Protein AF-A0A536LS15-F1 (afdb_monomer_lite)

pLDDT: mean 86.14, std 8.42, range [62.75, 94.94]

Foldseek 3Di:
DDLVVLLVVLVVLLVLLLVLCCCLLCQAVNVPSVVVSVVSVVVSVVLSVCCSPVFQLSVQLSNQLSVLSNVLSVVLVVVCVVCVVVVHDDDSNPSSVVSNVSSVVSNVVRNVVSNPGRDGDD

Sequence (122 aa):
MSGVLRVLLYLLLGWLGLLALDVPLFGFLNYGAVFVFPVFVLLEVVGVVRALTAGGPWAWGYILGNVGMVAATCVAAVAGLIELLAGWRLDTQTSRPLYLGLVQLALLAGVTIGARVRRAPP

Radius of gyration: 15.73 Å; chains: 1; bounding box: 36×22×41 Å

Structure (mmCIF, N/CA/C/O backbone):
data_AF-A0A536LS15-F1
#
_entry.id   AF-A0A536LS15-F1
#
loop_
_atom_site.group_PDB
_atom_site.id
_atom_site.type_symbol
_atom_site.label_atom_id
_atom_site.label_alt_id
_atom_site.label_comp_id
_atom_site.label_asym_id
_atom_site.label_entity_id
_atom_site.label_seq_id
_atom_site.pdbx_PDB_ins_code
_atom_site.Cartn_x
_atom_site.Cartn_y
_atom_site.Cartn_z
_atom_site.occupancy
_atom_site.B_iso_or_equiv
_atom_site.auth_seq_id
_atom_site.auth_comp_id
_atom_site.auth_asym_id
_atom_site.auth_atom_id
_atom_site.pdbx_PDB_model_num
ATOM 1 N N . MET A 1 1 ? -6.272 11.379 20.030 1.00 63.78 1 MET A N 1
ATOM 2 C CA . MET A 1 1 ? -6.599 11.671 18.615 1.00 63.78 1 MET A CA 1
ATOM 3 C C . MET A 1 1 ? -8.104 11.512 18.424 1.00 63.78 1 MET A C 1
ATOM 5 O O . MET A 1 1 ? -8.640 10.548 18.958 1.00 63.78 1 MET A O 1
ATOM 9 N N . SER A 1 2 ? -8.808 12.439 17.762 1.00 80.56 2 SER A N 1
ATOM 10 C CA . SER A 1 2 ? -10.250 12.256 17.511 1.00 80.56 2 SER A CA 1
ATOM 11 C C . SER A 1 2 ? -10.477 11.065 16.567 1.00 80.56 2 SER A C 1
ATOM 13 O O . SER A 1 2 ? -9.630 10.777 15.718 1.00 80.56 2 SER A O 1
ATOM 15 N N . GLY A 1 3 ? -11.605 10.358 16.705 1.00 83.75 3 GLY A N 1
ATOM 16 C CA . GLY A 1 3 ? -11.909 9.188 15.866 1.00 83.75 3 GLY A CA 1
ATOM 17 C C . GLY A 1 3 ? -11.908 9.512 14.367 1.00 83.75 3 GLY A C 1
ATOM 18 O O . GLY A 1 3 ? -11.390 8.739 13.568 1.00 83.75 3 GLY A O 1
ATOM 19 N N . VAL A 1 4 ? -12.384 10.706 14.003 1.00 88.94 4 VAL A N 1
ATOM 20 C CA . VAL A 1 4 ? -12.400 11.210 12.620 1.00 88.94 4 VAL A CA 1
ATOM 21 C C . VAL A 1 4 ? -10.988 11.425 12.076 1.00 88.94 4 VAL A C 1
ATOM 23 O O . VAL A 1 4 ? -10.685 10.969 10.977 1.00 88.94 4 VAL A O 1
ATOM 26 N N . LEU A 1 5 ? -10.101 12.062 12.849 1.00 89.31 5 LEU A N 1
ATOM 27 C CA . LEU A 1 5 ? -8.717 12.290 12.425 1.00 89.31 5 LEU A CA 1
ATOM 28 C C . LEU A 1 5 ? -7.992 10.964 12.171 1.00 89.31 5 LEU A C 1
ATOM 30 O O . LEU A 1 5 ? -7.255 10.839 11.198 1.00 89.31 5 LEU A O 1
ATOM 34 N N . ARG A 1 6 ? -8.254 9.946 12.998 1.00 88.12 6 ARG A N 1
ATOM 35 C CA . ARG A 1 6 ? -7.710 8.605 12.778 1.00 88.12 6 ARG A CA 1
ATOM 36 C C . ARG A 1 6 ? -8.192 8.029 11.450 1.00 88.12 6 ARG A C 1
ATOM 38 O O . ARG A 1 6 ? -7.361 7.625 10.654 1.00 88.12 6 ARG A O 1
ATOM 45 N N . VAL A 1 7 ? -9.491 8.048 11.165 1.00 90.69 7 VAL A N 1
ATOM 46 C CA . VAL A 1 7 ? -10.011 7.545 9.880 1.00 90.69 7 VAL A CA 1
ATOM 47 C C . VAL A 1 7 ? -9.348 8.249 8.692 1.00 90.69 7 VAL A C 1
ATOM 49 O O . VAL A 1 7 ? -8.867 7.576 7.782 1.00 90.69 7 VAL A O 1
ATOM 52 N N . LEU A 1 8 ? -9.246 9.580 8.732 1.00 92.12 8 LEU A N 1
ATOM 53 C CA . LEU A 1 8 ? -8.626 10.361 7.658 1.00 92.12 8 LEU A CA 1
ATOM 54 C C . LEU A 1 8 ? -7.157 9.988 7.426 1.00 92.12 8 LEU A C 1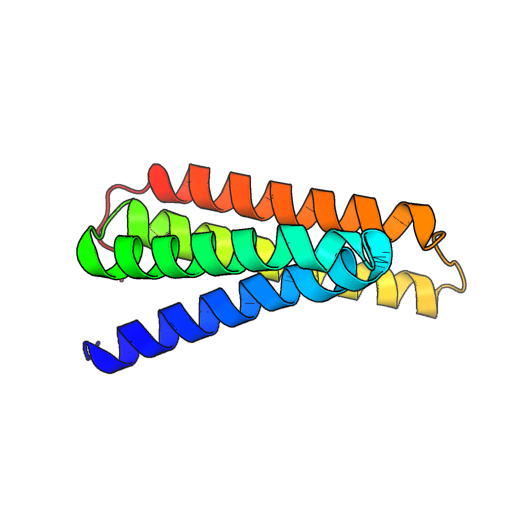
ATOM 56 O O . LEU A 1 8 ? -6.739 9.860 6.280 1.00 92.12 8 LEU A O 1
ATOM 60 N N . LEU A 1 9 ? -6.383 9.766 8.491 1.00 92.12 9 LEU A N 1
ATOM 61 C CA . LEU A 1 9 ? -4.975 9.375 8.375 1.00 92.12 9 LEU A CA 1
ATOM 62 C C . LEU A 1 9 ? -4.803 7.982 7.760 1.00 92.12 9 LEU A C 1
ATOM 64 O O . LEU A 1 9 ? -3.916 7.792 6.932 1.00 92.12 9 LEU A O 1
ATOM 68 N N . TYR A 1 10 ? -5.654 7.019 8.125 1.00 92.69 10 TYR A N 1
ATOM 69 C CA . TYR A 1 10 ? -5.598 5.679 7.532 1.00 92.69 10 TYR A CA 1
ATOM 70 C C . TYR A 1 10 ? -5.987 5.715 6.052 1.00 92.69 10 TYR A C 1
ATOM 72 O O . TYR A 1 10 ? -5.308 5.088 5.242 1.00 92.69 10 TYR A O 1
ATOM 80 N N . LEU A 1 11 ? -7.018 6.487 5.690 1.00 92.62 11 LEU A N 1
ATOM 81 C CA . LEU A 1 11 ? -7.418 6.674 4.293 1.00 92.62 11 LEU A CA 1
ATOM 82 C C . LEU A 1 11 ? -6.324 7.358 3.468 1.00 92.62 11 LEU A C 1
ATOM 84 O O . LEU A 1 11 ? -6.026 6.903 2.369 1.00 92.62 11 LEU A O 1
ATOM 88 N N . LEU A 1 12 ? -5.698 8.411 4.002 1.00 94.38 12 LEU A N 1
ATOM 89 C CA . LEU A 1 12 ? -4.587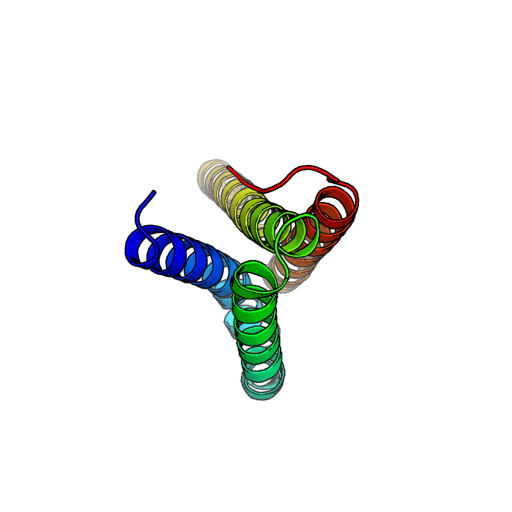 9.091 3.336 1.00 94.38 12 LEU A CA 1
ATOM 90 C C . LEU A 1 12 ? -3.410 8.139 3.112 1.00 94.38 12 LEU A C 1
ATOM 92 O O . LEU A 1 12 ? -2.843 8.104 2.025 1.00 94.38 12 LEU A O 1
ATOM 96 N N . LEU A 1 13 ? -3.057 7.355 4.131 1.00 93.56 13 LEU A N 1
ATOM 97 C CA . LEU A 1 13 ? -1.958 6.404 4.041 1.00 93.56 13 LEU A CA 1
ATOM 98 C C . LEU A 1 13 ? -2.238 5.301 3.011 1.00 93.56 13 LEU A C 1
ATOM 100 O O . LEU A 1 13 ? -1.348 4.966 2.236 1.00 93.56 13 LEU A O 1
ATOM 104 N N . GLY A 1 14 ? -3.468 4.786 2.969 1.00 91.50 14 GLY A N 1
ATOM 105 C CA . GLY A 1 14 ? -3.853 3.776 1.984 1.00 91.50 14 GLY A CA 1
ATOM 106 C C . GLY A 1 14 ? -3.938 4.319 0.568 1.00 91.50 14 GLY A C 1
ATOM 107 O O . GLY A 1 14 ? -3.517 3.667 -0.380 1.00 91.50 14 GLY A O 1
ATOM 108 N N . TRP A 1 15 ? -4.391 5.563 0.409 1.00 91.94 15 TRP A N 1
ATOM 109 C CA . TRP A 1 15 ? -4.332 6.254 -0.875 1.00 91.94 15 TRP A CA 1
ATOM 110 C C . TRP A 1 15 ? -2.886 6.408 -1.368 1.00 91.94 15 TRP A C 1
ATOM 112 O O . TRP A 1 15 ? -2.604 6.108 -2.525 1.00 91.94 15 TRP A O 1
ATOM 122 N N . LEU A 1 16 ? -1.951 6.794 -0.489 1.00 90.94 16 LEU A N 1
ATOM 123 C CA . LEU A 1 16 ? -0.524 6.865 -0.826 1.00 90.94 16 LEU A CA 1
ATOM 124 C C . LEU A 1 16 ? 0.062 5.491 -1.191 1.00 90.94 16 LEU A C 1
ATOM 126 O O . LEU A 1 16 ? 0.873 5.401 -2.112 1.00 90.94 16 LEU A O 1
ATOM 130 N N . GLY A 1 17 ? -0.353 4.425 -0.503 1.00 87.81 17 GLY A N 1
ATOM 131 C CA . GLY A 1 17 ? 0.016 3.055 -0.860 1.00 87.81 17 GLY A CA 1
ATOM 132 C C . GLY A 1 17 ? -0.536 2.633 -2.221 1.00 87.81 17 GLY A C 1
ATOM 133 O O . GLY A 1 17 ? 0.203 2.108 -3.047 1.00 87.81 17 GLY A O 1
ATOM 134 N N . LEU A 1 18 ? -1.801 2.925 -2.523 1.00 88.25 18 LEU A N 1
ATOM 135 C CA . LEU A 1 18 ? -2.384 2.633 -3.837 1.00 88.25 18 LEU A CA 1
ATOM 136 C C . LEU A 1 18 ? -1.672 3.393 -4.965 1.00 88.25 18 LEU A C 1
ATOM 138 O O . LEU A 1 18 ? -1.366 2.794 -5.994 1.00 88.25 18 LEU A O 1
ATOM 142 N N . LEU A 1 19 ? -1.304 4.660 -4.748 1.00 86.12 19 LEU A N 1
ATOM 143 C CA . LEU A 1 19 ? -0.503 5.424 -5.711 1.00 86.12 19 LEU A CA 1
ATOM 144 C C . LEU A 1 19 ? 0.858 4.776 -6.005 1.00 86.12 19 LEU A C 1
ATOM 146 O O . LEU A 1 19 ? 1.344 4.851 -7.135 1.00 86.12 19 LEU A O 1
ATOM 150 N N . ALA A 1 20 ? 1.473 4.107 -5.022 1.00 84.00 20 ALA A N 1
ATOM 151 C CA . ALA A 1 20 ? 2.715 3.364 -5.238 1.00 84.00 20 ALA A CA 1
ATOM 152 C C . ALA A 1 20 ? 2.555 2.247 -6.284 1.00 84.00 20 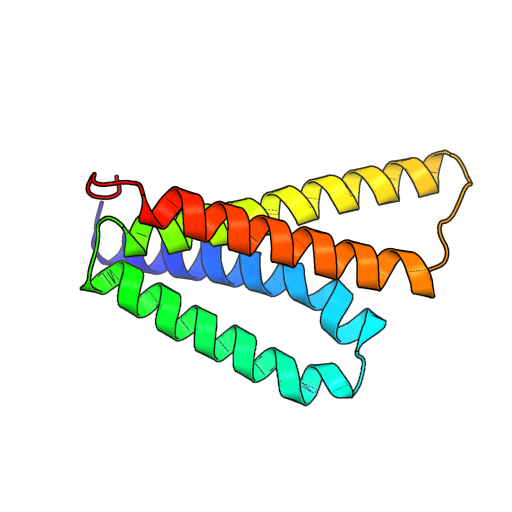ALA A C 1
ATOM 154 O O . ALA A 1 20 ? 3.531 1.879 -6.943 1.00 84.00 20 ALA A O 1
ATOM 155 N N . LEU A 1 21 ? 1.338 1.720 -6.450 1.00 80.88 21 LEU A N 1
ATOM 156 C CA . LEU A 1 21 ? 1.009 0.649 -7.387 1.00 80.88 21 LEU A CA 1
ATOM 157 C C . LEU A 1 21 ? 0.561 1.157 -8.764 1.00 80.88 21 LEU A C 1
ATOM 159 O O . LEU A 1 21 ? 0.617 0.384 -9.721 1.00 80.88 21 LEU A O 1
ATOM 163 N N . ASP A 1 22 ? 0.168 2.425 -8.903 1.00 77.62 22 ASP A N 1
ATOM 164 C CA . ASP A 1 22 ? -0.379 2.957 -10.160 1.00 77.62 22 ASP A CA 1
ATOM 165 C C . ASP A 1 22 ? 0.632 2.907 -11.313 1.00 77.62 22 ASP A C 1
ATOM 167 O O . ASP A 1 22 ? 0.340 2.383 -12.391 1.00 77.62 22 ASP A O 1
ATOM 171 N N . VAL A 1 23 ? 1.851 3.404 -11.081 1.00 69.25 23 VAL A N 1
ATOM 172 C CA . VAL A 1 23 ? 2.927 3.424 -12.087 1.00 69.25 23 VAL A CA 1
ATOM 173 C C . VAL A 1 23 ? 3.229 2.019 -12.653 1.00 69.25 23 VAL A C 1
ATOM 175 O O . VAL A 1 23 ? 3.310 1.879 -13.877 1.00 69.25 23 VAL A O 1
ATOM 178 N N . PRO A 1 24 ? 3.381 0.957 -11.837 1.00 67.62 24 PRO A N 1
ATOM 179 C CA . PRO A 1 24 ? 3.664 -0.381 -12.338 1.00 67.62 24 PRO A CA 1
ATOM 180 C C . PRO A 1 24 ? 2.422 -1.078 -12.883 1.00 67.62 24 PRO A C 1
ATOM 182 O O . PRO A 1 24 ? 2.533 -1.759 -13.901 1.00 67.62 24 PRO A O 1
ATOM 185 N N . LEU A 1 25 ? 1.248 -0.920 -12.261 1.00 70.56 25 LEU A N 1
ATOM 186 C CA . LEU A 1 25 ? 0.026 -1.564 -12.744 1.00 70.56 25 LEU A CA 1
ATOM 187 C C . LEU A 1 25 ? -0.339 -1.025 -14.128 1.00 70.56 25 LEU A C 1
ATOM 189 O O . LEU A 1 25 ? -0.352 -1.782 -15.098 1.00 70.56 25 LEU A O 1
ATOM 193 N N . PHE A 1 26 ? -0.538 0.283 -14.267 1.00 66.88 26 PHE A N 1
ATOM 194 C CA . PHE A 1 26 ? -0.955 0.866 -15.544 1.00 66.88 26 PHE A CA 1
ATOM 195 C C . PHE A 1 26 ? 0.195 0.991 -16.554 1.00 66.88 26 PHE A C 1
ATOM 197 O O . PHE A 1 26 ? -0.050 1.039 -17.758 1.00 66.88 26 PHE A O 1
ATOM 204 N N . GLY A 1 27 ? 1.452 0.976 -16.097 1.00 65.94 27 GLY A N 1
ATOM 205 C CA . GLY A 1 27 ? 2.626 0.998 -16.970 1.00 65.94 27 GLY A CA 1
ATOM 206 C C . GLY A 1 27 ? 3.032 -0.368 -17.536 1.00 65.94 27 GLY A C 1
ATOM 207 O O . GLY A 1 27 ? 3.378 -0.451 -18.714 1.00 65.94 27 GLY A O 1
ATOM 208 N N . PHE A 1 28 ? 3.057 -1.432 -16.726 1.00 66.06 28 PHE A N 1
ATOM 209 C CA . PHE A 1 28 ? 3.524 -2.764 -17.150 1.00 66.06 28 PHE A CA 1
ATOM 210 C C . PHE A 1 28 ? 2.375 -3.715 -17.477 1.00 66.06 28 PHE A C 1
ATOM 212 O O . PHE A 1 28 ? 2.372 -4.318 -18.547 1.00 66.06 28 PHE A O 1
ATOM 219 N N . LEU A 1 29 ? 1.383 -3.827 -16.588 1.00 66.12 29 LEU A N 1
ATOM 220 C CA . LEU A 1 29 ? 0.246 -4.730 -16.799 1.00 66.12 29 LEU A CA 1
ATOM 221 C C . LEU A 1 29 ? -0.767 -4.163 -17.799 1.00 66.12 29 LEU A C 1
ATOM 223 O O . LEU A 1 29 ? -1.518 -4.937 -18.391 1.00 66.12 29 LEU A O 1
ATOM 227 N N . ASN A 1 30 ? -0.763 -2.844 -18.021 1.00 74.50 30 ASN A N 1
ATOM 228 C CA . ASN A 1 30 ? -1.608 -2.148 -18.992 1.00 74.50 30 ASN A CA 1
ATOM 229 C C . ASN A 1 30 ? -3.080 -2.604 -18.864 1.00 74.50 30 ASN A C 1
ATOM 231 O O . ASN A 1 30 ? -3.672 -2.428 -17.803 1.00 74.50 30 ASN A O 1
ATOM 235 N N . TYR A 1 31 ? -3.661 -3.280 -19.864 1.00 68.12 31 TYR A N 1
ATOM 236 C CA . TYR A 1 31 ? -5.028 -3.823 -19.791 1.00 68.12 31 TYR A CA 1
ATOM 237 C C . TYR A 1 31 ? -5.254 -4.826 -18.646 1.00 68.12 31 TYR A C 1
ATOM 239 O O . TYR A 1 31 ? -6.346 -4.883 -18.083 1.00 68.12 31 TYR A O 1
ATOM 247 N N . GLY A 1 32 ? -4.228 -5.588 -18.254 1.00 73.25 32 GLY A N 1
ATOM 248 C CA . GLY A 1 32 ? -4.286 -6.503 -17.112 1.00 73.25 32 GLY A CA 1
ATOM 249 C C . GLY A 1 32 ? -4.485 -5.783 -15.776 1.00 73.25 32 GLY A C 1
ATOM 250 O O . GLY A 1 32 ? -5.091 -6.342 -14.861 1.00 73.25 32 GLY A O 1
ATOM 251 N N . ALA A 1 33 ? -4.059 -4.518 -15.673 1.00 79.00 33 ALA A N 1
ATOM 252 C CA . ALA A 1 33 ? -4.256 -3.698 -14.481 1.00 79.00 33 ALA A CA 1
ATOM 253 C C . ALA A 1 33 ? -5.736 -3.541 -14.129 1.00 79.00 33 ALA A C 1
ATOM 255 O O . ALA A 1 33 ? -6.072 -3.496 -12.951 1.00 79.00 33 ALA A O 1
ATOM 256 N N . VAL A 1 34 ? -6.625 -3.533 -15.129 1.00 79.31 34 VAL A N 1
ATOM 257 C CA . VAL A 1 34 ? -8.069 -3.370 -14.915 1.00 79.31 34 VAL A CA 1
ATOM 258 C C . VAL A 1 34 ? -8.667 -4.502 -14.072 1.00 79.31 34 VAL A C 1
ATOM 260 O O . VAL A 1 34 ? -9.664 -4.291 -13.390 1.00 79.31 34 VAL A O 1
ATOM 263 N N . PHE A 1 35 ? -8.046 -5.686 -14.080 1.00 83.06 35 PHE A N 1
ATOM 264 C CA . PHE A 1 35 ? -8.484 -6.835 -13.285 1.00 83.06 35 PHE A CA 1
ATOM 265 C C . PHE A 1 35 ? -7.815 -6.886 -11.912 1.00 83.06 35 PHE A C 1
ATOM 267 O O . PHE A 1 35 ? -8.422 -7.335 -10.943 1.00 83.06 35 PHE A O 1
ATOM 274 N N . VAL A 1 36 ? -6.568 -6.420 -11.815 1.00 81.94 36 VAL A N 1
ATOM 275 C CA . VAL A 1 36 ? -5.763 -6.527 -10.591 1.00 81.94 36 VAL A CA 1
ATOM 276 C C . VAL A 1 36 ? -5.967 -5.319 -9.669 1.00 81.94 36 VAL A C 1
ATOM 278 O O . VAL A 1 36 ? -6.033 -5.473 -8.452 1.00 81.94 36 VAL A O 1
ATOM 281 N N . PHE A 1 37 ? -6.126 -4.116 -10.224 1.00 84.44 37 PHE A N 1
ATOM 282 C CA . PHE A 1 37 ? -6.325 -2.889 -9.453 1.00 84.44 37 PHE A CA 1
ATOM 283 C C . PHE A 1 37 ? -7.569 -2.941 -8.546 1.00 84.44 37 PHE A C 1
ATOM 285 O O . PHE A 1 37 ? -7.431 -2.626 -7.364 1.00 84.44 37 PHE A O 1
ATOM 292 N N . PRO A 1 38 ? -8.747 -3.434 -8.993 1.00 88.25 38 PRO A N 1
ATOM 293 C CA . PRO A 1 38 ? -9.898 -3.605 -8.103 1.00 88.25 38 PRO A CA 1
ATOM 294 C C . PRO A 1 38 ? -9.617 -4.529 -6.914 1.00 88.25 38 PRO A C 1
ATOM 296 O O . PRO A 1 38 ? -10.150 -4.307 -5.829 1.00 88.25 38 PRO A O 1
ATOM 299 N N . VAL A 1 39 ? -8.761 -5.543 -7.090 1.00 89.38 39 VAL A N 1
ATOM 300 C CA . VAL A 1 39 ? -8.359 -6.447 -6.004 1.00 89.38 39 VAL A CA 1
ATOM 301 C C . VAL A 1 39 ? -7.515 -5.701 -4.974 1.00 89.38 39 VAL A C 1
ATOM 303 O O . VAL A 1 39 ? -7.783 -5.825 -3.783 1.00 89.38 39 VAL A O 1
ATOM 306 N N . PHE A 1 40 ? -6.548 -4.885 -5.404 1.00 87.94 40 PHE A N 1
ATOM 307 C CA . PHE A 1 40 ? -5.766 -4.050 -4.484 1.00 87.94 40 PHE A CA 1
ATOM 308 C C . PHE A 1 40 ? -6.633 -3.032 -3.747 1.00 87.94 40 PHE A C 1
ATOM 310 O O . PHE A 1 40 ? -6.513 -2.912 -2.533 1.00 87.94 40 PHE A O 1
ATOM 317 N N . VAL A 1 41 ? -7.559 -2.367 -4.444 1.00 90.12 41 VAL A N 1
ATOM 318 C CA . VAL A 1 41 ? -8.516 -1.449 -3.809 1.00 90.12 41 VAL A CA 1
ATOM 319 C C . VAL A 1 41 ? -9.353 -2.182 -2.758 1.00 90.12 41 VAL A C 1
ATOM 321 O O . VAL A 1 41 ? -9.512 -1.688 -1.644 1.00 90.12 41 VAL A O 1
ATOM 324 N N . LEU A 1 42 ? -9.857 -3.380 -3.071 1.00 92.44 42 LEU A N 1
ATOM 325 C CA . LEU A 1 42 ? -10.623 -4.179 -2.117 1.00 92.44 42 LEU A CA 1
ATOM 326 C C . LEU A 1 42 ? -9.781 -4.580 -0.898 1.00 92.44 42 LEU A C 1
ATOM 328 O O . LEU A 1 42 ? -10.255 -4.460 0.233 1.00 92.44 42 LEU A O 1
ATOM 332 N N . LEU A 1 43 ? -8.543 -5.037 -1.112 1.00 90.19 43 LEU A N 1
ATOM 333 C CA . LEU A 1 43 ? -7.611 -5.369 -0.032 1.00 90.19 43 LEU A CA 1
ATOM 334 C C . LEU A 1 43 ? -7.324 -4.153 0.849 1.00 90.19 43 LEU A C 1
ATOM 336 O O . LEU A 1 43 ? -7.276 -4.300 2.069 1.00 90.19 43 LEU A O 1
ATOM 340 N N . GLU A 1 44 ? -7.219 -2.966 0.256 1.00 92.00 44 GLU A N 1
ATOM 341 C CA . GLU A 1 44 ? -6.997 -1.725 0.989 1.00 92.00 44 GLU A CA 1
ATOM 342 C C . GLU A 1 44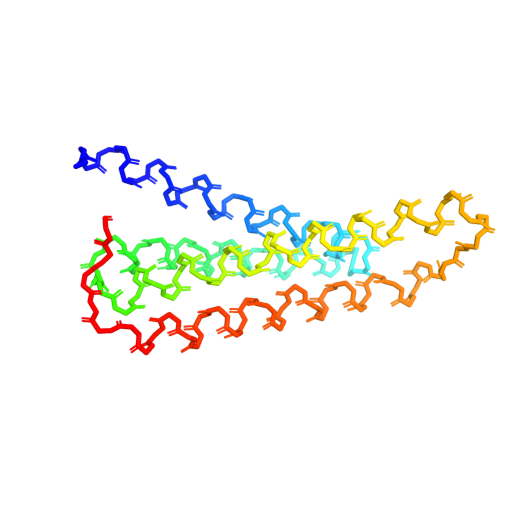 ? -8.203 -1.352 1.852 1.00 92.00 44 GLU A C 1
ATOM 344 O O . GLU A 1 44 ? -8.052 -1.078 3.043 1.00 92.00 44 GLU A O 1
ATOM 349 N N . VAL A 1 45 ? -9.422 -1.443 1.307 1.00 92.88 45 VAL A N 1
ATOM 350 C CA . VAL A 1 45 ? -10.654 -1.225 2.086 1.00 92.88 45 VAL A CA 1
ATOM 351 C C . VAL A 1 45 ? -10.745 -2.218 3.246 1.00 92.88 45 VAL A C 1
ATOM 353 O O . VAL A 1 45 ? -11.013 -1.821 4.384 1.00 92.88 45 VAL A O 1
ATOM 356 N N . VAL A 1 46 ? -10.485 -3.504 2.994 1.00 92.38 46 VAL A N 1
ATOM 357 C CA . VAL A 1 46 ? -10.469 -4.534 4.045 1.00 92.38 46 VAL A CA 1
ATOM 358 C C . VAL A 1 46 ? -9.394 -4.221 5.089 1.00 92.38 46 VAL A C 1
ATOM 360 O O . VAL A 1 46 ? -9.665 -4.314 6.289 1.00 92.38 46 VAL A O 1
ATOM 363 N N . GLY A 1 47 ? -8.204 -3.810 4.653 1.00 91.00 47 GLY A N 1
ATOM 364 C CA . GLY A 1 47 ? -7.088 -3.409 5.502 1.00 91.00 47 GLY A CA 1
ATOM 365 C C . GLY A 1 47 ? -7.449 -2.249 6.427 1.00 91.00 47 GLY A C 1
ATOM 366 O O . GLY A 1 47 ? -7.300 -2.381 7.645 1.00 91.00 47 GLY A O 1
ATOM 367 N N . VAL A 1 48 ? -8.011 -1.163 5.883 1.00 92.12 48 VAL A N 1
ATOM 368 C CA . VAL A 1 48 ? -8.501 -0.001 6.648 1.00 92.12 48 VAL A CA 1
ATOM 369 C C . VAL A 1 48 ? -9.524 -0.437 7.690 1.00 92.12 48 VAL A C 1
ATOM 371 O O . VAL A 1 48 ? -9.391 -0.111 8.873 1.00 92.12 48 VAL A O 1
ATOM 374 N N . VAL A 1 49 ? -10.544 -1.195 7.278 1.00 92.56 49 VAL A N 1
ATOM 375 C CA . VAL A 1 49 ? -11.621 -1.628 8.179 1.00 92.56 49 VAL A CA 1
ATOM 376 C C . VAL A 1 49 ? -11.057 -2.478 9.316 1.00 92.56 49 VAL A C 1
ATOM 378 O O . VAL A 1 49 ? -11.382 -2.246 10.484 1.00 92.56 49 VAL A O 1
ATOM 381 N N . ARG A 1 50 ? -10.174 -3.434 9.012 1.00 91.44 50 ARG A N 1
ATOM 382 C CA . ARG A 1 50 ? -9.515 -4.273 10.025 1.00 91.44 50 ARG A CA 1
ATOM 383 C C . ARG A 1 50 ? -8.643 -3.446 10.964 1.00 91.44 50 ARG A C 1
ATOM 385 O O . ARG A 1 50 ? -8.699 -3.650 12.175 1.00 91.44 50 ARG A O 1
ATOM 392 N N . ALA A 1 51 ? -7.887 -2.492 10.437 1.00 90.62 51 ALA A N 1
ATOM 393 C CA . ALA A 1 51 ? -7.033 -1.618 11.228 1.00 90.62 51 ALA A CA 1
ATOM 394 C C . ALA A 1 51 ? -7.828 -0.720 12.193 1.00 90.62 51 ALA A C 1
ATOM 396 O O . ALA A 1 51 ? -7.405 -0.481 13.331 1.00 90.62 51 ALA A O 1
ATOM 397 N N . LEU A 1 52 ? -9.000 -0.245 11.766 1.00 89.94 52 LEU A N 1
ATOM 398 C CA . LEU A 1 52 ? -9.890 0.571 12.590 1.00 89.94 52 LEU A CA 1
ATOM 399 C C . LEU A 1 52 ? -10.647 -0.255 13.642 1.00 89.94 52 LEU A C 1
ATOM 401 O O . LEU A 1 52 ? -10.796 0.216 14.769 1.00 89.94 52 LEU A O 1
ATOM 405 N N . THR A 1 53 ? -11.090 -1.470 13.302 1.00 89.38 53 THR A N 1
ATOM 406 C CA . THR A 1 53 ? -11.991 -2.279 14.153 1.00 89.38 53 THR A CA 1
ATOM 407 C C . THR A 1 53 ? -11.275 -3.272 15.067 1.00 89.38 53 THR A C 1
ATOM 409 O O . THR A 1 53 ? -11.670 -3.428 16.218 1.00 89.38 53 THR A O 1
ATOM 412 N N . ALA A 1 54 ? -10.223 -3.941 14.588 1.00 84.19 54 ALA A N 1
ATOM 413 C CA . ALA A 1 54 ? -9.531 -4.997 15.333 1.00 84.19 54 ALA A CA 1
ATOM 414 C C . ALA A 1 54 ? -8.317 -4.481 16.125 1.00 84.19 54 ALA A C 1
ATOM 416 O O . ALA A 1 54 ? -7.886 -5.124 17.081 1.00 84.19 54 ALA A O 1
ATOM 417 N N . GLY A 1 55 ? -7.778 -3.314 15.752 1.00 79.38 55 GLY A N 1
ATOM 418 C CA . GLY A 1 55 ? -6.667 -2.661 16.445 1.00 79.38 55 GLY A CA 1
ATOM 419 C C . GLY A 1 55 ? -5.368 -3.479 16.475 1.00 79.38 55 GLY A C 1
ATOM 420 O O . GLY A 1 55 ? -5.186 -4.437 15.722 1.00 79.38 55 GLY A O 1
ATOM 421 N N . GLY A 1 56 ? -4.436 -3.051 17.336 1.00 86.31 56 GLY A N 1
ATOM 422 C CA . GLY A 1 56 ? -3.181 -3.751 17.634 1.00 86.31 56 GLY A CA 1
ATOM 423 C C . GLY A 1 56 ? -2.422 -4.232 16.381 1.00 86.31 56 GLY A C 1
ATOM 424 O O . GLY A 1 56 ? -2.043 -3.391 15.562 1.00 86.31 56 GLY A O 1
ATOM 425 N N . PRO A 1 57 ? -2.226 -5.555 16.197 1.00 89.31 57 PRO A N 1
ATOM 426 C CA . PRO A 1 57 ? -1.488 -6.120 15.061 1.00 89.31 57 PRO A CA 1
ATOM 427 C C . PRO A 1 57 ? -2.022 -5.725 13.679 1.00 89.31 57 PRO A C 1
ATOM 429 O O . PRO A 1 57 ? -1.239 -5.520 12.755 1.00 89.31 57 PRO A O 1
ATOM 432 N N . TRP A 1 58 ? -3.344 -5.592 13.522 1.00 90.50 58 TRP A N 1
ATOM 433 C CA . TRP A 1 58 ? -3.958 -5.241 12.235 1.00 90.50 58 TRP A CA 1
ATOM 434 C C . TRP A 1 58 ? -3.686 -3.791 11.854 1.00 90.50 58 TRP A C 1
ATOM 436 O O . TRP A 1 58 ? -3.403 -3.490 10.698 1.00 90.50 58 TRP A O 1
ATOM 446 N N . ALA A 1 59 ? -3.725 -2.900 12.844 1.00 92.19 59 ALA A N 1
ATOM 447 C CA . ALA A 1 59 ? -3.404 -1.497 12.645 1.00 92.19 59 ALA A CA 1
ATOM 448 C C . ALA A 1 59 ? -1.933 -1.302 12.269 1.00 92.19 59 ALA A C 1
ATOM 450 O O . ALA A 1 59 ? -1.630 -0.585 11.319 1.00 92.19 59 ALA A O 1
ATOM 451 N N . TRP A 1 60 ? -1.024 -1.987 12.963 1.00 93.81 60 TRP A N 1
ATOM 452 C CA . TRP A 1 60 ? 0.399 -1.935 12.638 1.00 93.81 60 TRP A CA 1
ATOM 453 C C . TRP A 1 60 ? 0.728 -2.583 11.300 1.00 93.81 60 TRP A C 1
ATOM 455 O O . TRP A 1 60 ? 1.544 -2.036 10.564 1.00 93.81 60 TRP A O 1
ATOM 465 N N . GLY A 1 61 ? 0.092 -3.709 10.967 1.00 93.69 61 GLY A N 1
ATOM 466 C CA . GLY A 1 61 ? 0.241 -4.346 9.659 1.00 93.69 61 GLY A CA 1
ATOM 467 C C . GLY A 1 61 ? -0.149 -3.399 8.527 1.00 93.69 61 GLY A C 1
ATOM 468 O O . GLY A 1 61 ? 0.610 -3.239 7.576 1.00 93.69 61 GLY A O 1
ATOM 469 N N . TYR A 1 62 ? -1.278 -2.706 8.679 1.00 94.38 62 TYR A N 1
ATOM 470 C CA . TYR A 1 62 ? -1.734 -1.706 7.718 1.00 94.38 62 TYR A CA 1
ATOM 471 C C . TYR A 1 62 ? -0.782 -0.507 7.610 1.00 94.38 62 TYR A C 1
ATOM 473 O O . TYR A 1 62 ? -0.407 -0.117 6.505 1.00 94.38 62 TYR A O 1
ATOM 481 N N . ILE A 1 63 ? -0.361 0.064 8.747 1.00 94.31 63 ILE A N 1
ATOM 482 C CA . ILE A 1 63 ? 0.538 1.226 8.760 1.00 94.31 63 ILE A CA 1
ATOM 483 C C . ILE A 1 63 ? 1.875 0.872 8.116 1.00 94.31 63 ILE A C 1
ATOM 485 O O . ILE A 1 63 ? 2.315 1.549 7.193 1.00 94.31 63 ILE A O 1
ATOM 489 N N . LEU A 1 64 ? 2.532 -0.183 8.599 1.00 94.81 64 LEU A N 1
ATOM 490 C CA . LEU A 1 64 ? 3.871 -0.537 8.139 1.00 94.81 64 LEU A CA 1
ATOM 491 C C . LEU A 1 64 ? 3.866 -1.089 6.716 1.00 94.81 64 LEU A C 1
ATOM 493 O O . LEU A 1 64 ? 4.822 -0.838 5.989 1.00 94.81 64 LEU A O 1
ATOM 497 N N . GLY A 1 65 ? 2.808 -1.793 6.305 1.00 94.44 65 GLY A N 1
ATOM 498 C CA . GLY A 1 65 ? 2.624 -2.220 4.920 1.00 94.44 65 GLY A CA 1
ATOM 499 C C . GLY A 1 65 ? 2.621 -1.031 3.962 1.00 94.44 65 GLY A C 1
ATOM 500 O O . GLY A 1 65 ? 3.476 -0.943 3.081 1.00 94.44 65 GLY A O 1
ATOM 501 N N . ASN A 1 66 ? 1.728 -0.069 4.199 1.00 94.94 66 ASN A N 1
ATOM 502 C CA . ASN A 1 66 ? 1.615 1.124 3.363 1.00 94.94 66 ASN A CA 1
ATOM 503 C C . ASN A 1 66 ? 2.853 2.033 3.444 1.00 94.94 66 ASN A C 1
ATOM 505 O O . ASN A 1 66 ? 3.334 2.516 2.422 1.00 94.94 66 ASN A O 1
ATOM 509 N N . VAL A 1 67 ? 3.435 2.227 4.634 1.00 94.94 67 VAL A N 1
ATOM 510 C CA . VAL A 1 67 ? 4.699 2.976 4.784 1.00 94.94 67 VAL A CA 1
ATOM 511 C C . VAL A 1 67 ? 5.831 2.301 4.010 1.00 94.94 67 VAL A C 1
ATOM 513 O O . VAL A 1 67 ? 6.620 2.989 3.366 1.00 94.94 67 VAL A O 1
ATOM 516 N N . GLY A 1 68 ? 5.900 0.968 4.028 1.00 94.00 68 GLY A N 1
ATOM 517 C CA . GLY A 1 68 ? 6.863 0.203 3.241 1.00 94.00 68 GLY A CA 1
ATOM 518 C C . GLY A 1 68 ? 6.715 0.470 1.743 1.00 94.00 68 GLY A C 1
ATOM 519 O O . GLY A 1 68 ? 7.704 0.781 1.078 1.00 94.00 68 GLY A O 1
ATOM 520 N N . MET A 1 69 ? 5.487 0.424 1.222 1.00 94.25 69 MET A N 1
ATOM 521 C CA . MET A 1 69 ? 5.203 0.732 -0.185 1.00 94.25 69 MET A CA 1
ATOM 522 C C . MET A 1 69 ? 5.630 2.152 -0.568 1.00 94.25 69 MET A C 1
ATOM 524 O O . MET A 1 69 ? 6.301 2.347 -1.585 1.00 94.25 69 MET A O 1
ATOM 528 N N . VAL A 1 70 ? 5.304 3.143 0.266 1.00 93.50 70 VAL A N 1
ATOM 529 C CA . VAL A 1 70 ? 5.697 4.543 0.044 1.00 93.50 70 VAL A CA 1
ATOM 530 C C . VAL A 1 70 ? 7.220 4.695 0.079 1.00 93.50 70 VAL A C 1
ATOM 532 O O . VAL A 1 70 ? 7.795 5.346 -0.790 1.00 93.50 70 VAL A O 1
ATOM 535 N N . ALA A 1 71 ? 7.903 4.054 1.029 1.00 93.44 71 ALA A N 1
ATOM 536 C CA . ALA A 1 71 ? 9.360 4.096 1.109 1.00 93.44 71 ALA A CA 1
ATOM 537 C C . ALA A 1 71 ? 10.021 3.484 -0.139 1.00 93.44 71 ALA A C 1
ATOM 539 O O . ALA A 1 71 ? 10.927 4.093 -0.710 1.00 93.44 71 ALA A O 1
ATOM 540 N N . ALA A 1 72 ? 9.537 2.329 -0.606 1.00 91.88 72 ALA A N 1
ATOM 541 C CA . ALA A 1 72 ? 10.012 1.705 -1.842 1.00 91.88 72 ALA A CA 1
ATOM 542 C C . ALA A 1 72 ? 9.783 2.609 -3.066 1.00 91.88 72 ALA A C 1
ATOM 544 O O . ALA A 1 72 ? 10.662 2.726 -3.921 1.00 91.88 72 ALA A O 1
ATOM 545 N N . THR A 1 73 ? 8.645 3.309 -3.103 1.00 90.88 73 THR A N 1
ATOM 546 C CA . THR A 1 73 ? 8.323 4.316 -4.128 1.00 90.88 73 THR A CA 1
ATOM 547 C C . THR A 1 73 ? 9.338 5.447 -4.146 1.00 90.88 73 THR A C 1
ATOM 549 O O . THR A 1 73 ? 9.890 5.768 -5.197 1.00 90.88 73 THR A O 1
ATOM 552 N N . CYS A 1 74 ? 9.641 6.022 -2.981 1.00 91.19 74 CYS A N 1
ATOM 553 C CA . CYS A 1 74 ? 10.630 7.090 -2.861 1.00 91.19 74 CYS A CA 1
ATOM 554 C C . CYS A 1 74 ? 12.024 6.631 -3.305 1.00 91.19 74 CYS A C 1
ATOM 556 O O . CYS A 1 74 ? 12.701 7.354 -4.033 1.00 91.19 74 CYS A O 1
ATOM 558 N N . VAL A 1 75 ? 12.445 5.423 -2.914 1.00 90.81 75 VAL A N 1
ATOM 559 C CA . VAL A 1 75 ? 13.738 4.855 -3.333 1.00 90.81 75 VAL A CA 1
ATOM 560 C C . VAL A 1 75 ? 13.798 4.693 -4.851 1.00 90.81 75 VAL A C 1
ATOM 562 O O . VAL A 1 75 ? 14.782 5.098 -5.468 1.00 90.81 75 VAL A O 1
ATOM 565 N N . ALA A 1 76 ? 12.743 4.162 -5.468 1.00 88.19 76 ALA A N 1
ATOM 566 C CA . ALA A 1 76 ? 12.680 4.012 -6.918 1.00 88.19 76 ALA A CA 1
ATOM 567 C C . ALA A 1 76 ? 12.658 5.362 -7.650 1.00 88.19 76 ALA A C 1
ATOM 569 O O . ALA A 1 76 ? 13.311 5.508 -8.682 1.00 88.19 76 ALA A O 1
ATOM 570 N N . ALA A 1 77 ? 11.964 6.366 -7.107 1.00 87.88 77 ALA A N 1
ATOM 571 C CA . ALA A 1 77 ? 11.951 7.717 -7.661 1.00 87.88 77 ALA A CA 1
ATOM 572 C C . ALA A 1 77 ? 13.347 8.359 -7.624 1.00 87.88 77 ALA A C 1
ATOM 574 O O . ALA A 1 77 ? 13.784 8.948 -8.614 1.00 87.88 77 ALA A O 1
ATOM 575 N N . VAL A 1 78 ? 14.075 8.200 -6.514 1.00 90.50 78 VAL A N 1
ATOM 576 C CA . VAL A 1 78 ? 15.464 8.667 -6.389 1.00 90.50 78 VAL A CA 1
ATOM 577 C C . VAL A 1 78 ? 16.379 7.925 -7.364 1.00 90.50 78 VAL A C 1
ATOM 579 O O . VAL A 1 78 ? 17.174 8.567 -8.046 1.00 90.50 78 VAL A O 1
ATOM 582 N N . ALA A 1 79 ? 16.245 6.601 -7.487 1.00 87.12 79 ALA A N 1
ATOM 583 C CA . ALA A 1 79 ? 17.018 5.815 -8.449 1.00 87.12 79 ALA A CA 1
ATOM 584 C C . ALA A 1 79 ? 16.768 6.278 -9.896 1.00 87.12 79 ALA A C 1
ATOM 586 O O . ALA A 1 79 ? 17.719 6.527 -10.633 1.00 87.12 79 ALA A O 1
ATOM 587 N N . GLY A 1 80 ? 15.504 6.499 -10.272 1.00 85.94 80 GLY A N 1
ATOM 588 C CA . GLY A 1 80 ? 15.141 7.020 -11.592 1.00 85.94 80 GLY A CA 1
ATOM 589 C C . GLY A 1 80 ? 15.670 8.434 -11.858 1.00 85.94 80 GLY A C 1
ATOM 590 O O . GL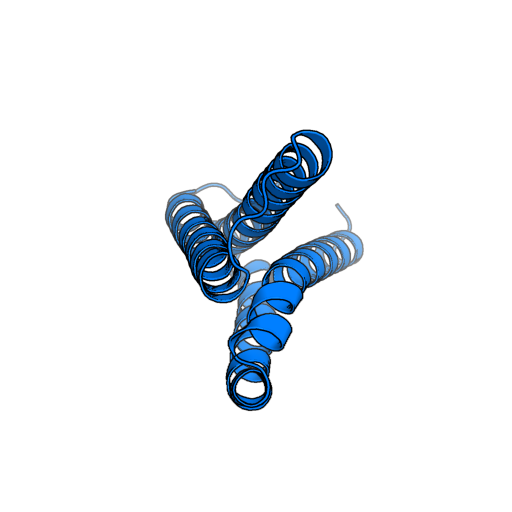Y A 1 80 ? 16.053 8.748 -12.985 1.00 85.94 80 GLY A O 1
ATOM 591 N N . LEU A 1 81 ? 15.744 9.287 -10.829 1.00 87.94 81 LEU A N 1
ATOM 592 C CA . LEU A 1 81 ? 16.361 10.610 -10.947 1.00 87.94 81 LEU A CA 1
ATOM 593 C C . LEU A 1 81 ? 17.875 10.506 -11.179 1.00 87.94 81 LEU A C 1
ATOM 595 O O . LEU A 1 81 ? 18.410 11.225 -12.021 1.00 87.94 81 LEU A O 1
ATOM 599 N N . ILE A 1 82 ? 18.559 9.604 -10.469 1.00 89.50 82 ILE A N 1
ATOM 600 C CA . ILE A 1 82 ? 19.996 9.354 -10.655 1.00 89.50 82 ILE A CA 1
ATOM 601 C C . ILE A 1 82 ? 20.270 8.846 -12.073 1.00 89.50 82 ILE A C 1
ATOM 603 O O . ILE A 1 82 ? 21.160 9.372 -12.734 1.00 89.50 82 ILE A O 1
ATOM 607 N N . GLU A 1 83 ? 19.487 7.880 -12.558 1.00 87.75 83 GLU A N 1
ATOM 608 C CA . GLU A 1 83 ? 19.560 7.377 -13.936 1.00 87.75 83 GLU A CA 1
ATOM 609 C C . GLU A 1 83 ? 19.432 8.514 -14.962 1.00 87.75 83 GLU A C 1
ATOM 611 O O . GLU A 1 83 ? 20.290 8.684 -15.834 1.00 87.75 83 GLU A O 1
ATOM 616 N N . LEU A 1 84 ? 18.406 9.358 -14.805 1.00 86.50 84 LEU A N 1
ATOM 617 C CA . LEU A 1 84 ? 18.169 10.499 -15.687 1.00 86.50 84 LEU A CA 1
ATOM 618 C C . LEU A 1 84 ? 19.358 11.471 -15.714 1.00 86.50 84 LEU A C 1
ATOM 620 O O . LEU A 1 84 ? 19.757 11.915 -16.790 1.00 86.50 84 LEU A O 1
ATOM 624 N N . LEU A 1 85 ? 19.923 11.795 -14.549 1.00 90.31 85 LEU A N 1
ATOM 625 C CA . LEU A 1 85 ? 21.054 12.720 -14.423 1.00 90.31 85 LEU A CA 1
ATOM 626 C C . LEU A 1 85 ? 22.376 12.116 -14.915 1.00 90.31 85 LEU A C 1
ATOM 628 O O . LEU A 1 85 ? 23.219 12.839 -15.440 1.00 90.31 85 LEU A O 1
ATOM 632 N N . ALA A 1 86 ? 22.556 10.803 -14.768 1.00 90.00 86 ALA A N 1
ATOM 633 C CA . ALA A 1 86 ? 23.740 10.079 -15.226 1.00 90.00 86 ALA A CA 1
ATOM 634 C C . ALA A 1 86 ? 23.712 9.767 -16.734 1.00 90.00 86 ALA A C 1
ATOM 636 O O . ALA A 1 86 ? 24.710 9.297 -17.280 1.00 90.00 86 ALA A O 1
ATOM 637 N N . GLY A 1 87 ? 22.583 9.997 -17.413 1.00 84.94 87 GLY A N 1
ATOM 638 C CA . GLY A 1 87 ? 22.416 9.698 -18.838 1.00 84.94 87 GLY A CA 1
ATOM 639 C C . GLY A 1 87 ? 22.314 8.202 -19.157 1.00 84.94 87 GLY A C 1
ATOM 640 O O . GLY A 1 87 ? 22.349 7.824 -20.328 1.00 84.94 87 GLY A O 1
ATOM 641 N N . TRP A 1 88 ? 22.164 7.346 -18.143 1.00 80.12 88 TRP A N 1
ATOM 642 C CA . TRP A 1 88 ? 21.916 5.916 -18.307 1.00 80.12 88 TRP A CA 1
ATOM 643 C C . TRP A 1 88 ? 20.449 5.629 -17.994 1.00 80.12 88 TRP A C 1
ATOM 645 O O . TRP A 1 88 ? 19.941 6.043 -16.963 1.00 80.12 88 TRP A O 1
ATOM 655 N N . ARG A 1 89 ? 19.750 4.927 -18.887 1.00 76.19 89 ARG A N 1
ATOM 656 C CA . ARG A 1 89 ? 18.350 4.537 -18.704 1.00 76.19 89 ARG A CA 1
ATOM 657 C C . ARG A 1 89 ? 18.245 3.024 -18.591 1.00 76.19 89 ARG A C 1
ATOM 659 O O . ARG A 1 89 ? 18.651 2.331 -19.529 1.00 76.19 89 ARG A O 1
ATOM 666 N N . LEU A 1 90 ? 17.668 2.514 -17.502 1.00 71.06 90 LEU A N 1
ATOM 667 C CA . LEU A 1 90 ? 17.205 1.129 -17.499 1.00 71.06 90 LEU A CA 1
ATOM 668 C C . LEU A 1 90 ? 16.035 0.970 -18.476 1.00 71.06 90 LEU A C 1
ATOM 670 O O . LEU A 1 90 ? 15.164 1.839 -18.588 1.00 71.06 90 LEU A O 1
ATOM 674 N N . ASP A 1 91 ? 15.989 -0.171 -19.162 1.00 79.62 91 ASP A N 1
ATOM 675 C CA . ASP A 1 91 ? 14.857 -0.504 -20.019 1.00 79.62 91 ASP A CA 1
ATOM 676 C C . ASP A 1 91 ? 13.564 -0.578 -19.193 1.00 79.62 91 ASP A C 1
ATOM 678 O O . ASP A 1 91 ? 13.474 -1.272 -18.177 1.00 79.62 91 ASP A O 1
ATOM 682 N N . THR A 1 92 ? 12.539 0.129 -19.666 1.00 76.44 92 THR A N 1
ATOM 683 C CA . THR A 1 92 ? 11.204 0.184 -19.063 1.00 76.44 92 THR A CA 1
ATOM 684 C C . THR A 1 92 ? 10.528 -1.181 -18.943 1.00 76.44 92 THR A C 1
ATOM 686 O O . THR A 1 92 ? 9.735 -1.372 -18.019 1.00 76.44 92 THR A O 1
ATOM 689 N N . GLN A 1 93 ? 10.854 -2.139 -19.819 1.00 78.19 93 GLN A N 1
ATOM 690 C CA . GLN A 1 93 ? 10.342 -3.513 -19.715 1.00 78.19 93 GLN A CA 1
ATOM 691 C C . GLN A 1 93 ? 10.924 -4.258 -18.508 1.00 78.19 93 GLN A C 1
ATOM 693 O O . GLN A 1 93 ? 10.291 -5.167 -17.982 1.00 78.19 93 GLN A O 1
ATOM 698 N N . THR A 1 94 ? 12.103 -3.848 -18.036 1.00 78.62 94 THR A N 1
ATOM 699 C CA . THR A 1 94 ? 12.788 -4.462 -16.892 1.00 78.62 94 THR A CA 1
ATOM 700 C C . THR A 1 94 ? 12.534 -3.682 -15.601 1.00 78.62 94 THR A C 1
ATOM 702 O O . THR A 1 94 ? 12.267 -4.277 -14.557 1.00 78.62 94 THR A O 1
ATOM 705 N N . SER A 1 95 ? 12.550 -2.347 -15.647 1.00 80.38 95 SER A N 1
ATOM 706 C CA . SER A 1 95 ? 12.410 -1.515 -14.445 1.00 80.38 95 SER A CA 1
ATOM 707 C C . SER A 1 95 ? 11.001 -1.533 -13.846 1.00 80.38 95 SER A C 1
ATOM 709 O O . SER A 1 95 ? 10.866 -1.519 -12.624 1.00 80.38 95 SER A O 1
ATOM 711 N N . ARG A 1 96 ? 9.939 -1.630 -14.660 1.00 81.19 96 ARG A N 1
ATOM 712 C CA . ARG A 1 96 ? 8.552 -1.633 -14.151 1.00 81.19 96 ARG A CA 1
ATOM 713 C C . ARG A 1 96 ? 8.191 -2.904 -13.359 1.00 81.19 96 ARG A C 1
ATOM 715 O O . ARG A 1 96 ? 7.632 -2.753 -12.271 1.00 81.19 96 ARG A O 1
ATOM 722 N N . PRO A 1 97 ? 8.517 -4.133 -13.814 1.00 82.88 97 PRO A N 1
ATOM 723 C CA . PRO A 1 97 ? 8.325 -5.340 -13.003 1.00 82.88 97 PRO A CA 1
ATOM 724 C C . PRO A 1 97 ? 9.161 -5.344 -11.726 1.00 82.88 97 PRO A C 1
ATOM 726 O O . PRO A 1 97 ? 8.665 -5.745 -10.676 1.00 82.88 97 PRO A O 1
ATOM 729 N N . LEU A 1 98 ? 10.412 -4.875 -11.797 1.00 85.75 98 LEU A N 1
ATOM 730 C CA . LEU A 1 98 ? 11.278 -4.764 -10.621 1.00 85.75 98 LEU A CA 1
ATOM 731 C C . LEU A 1 98 ? 10.696 -3.788 -9.601 1.00 85.75 98 LEU A C 1
ATOM 733 O O . LEU A 1 98 ? 10.648 -4.103 -8.414 1.00 85.75 98 LEU A O 1
ATOM 737 N N . TYR A 1 99 ? 10.191 -2.643 -10.063 1.00 87.31 99 TYR A N 1
ATOM 738 C CA . TYR A 1 99 ? 9.509 -1.682 -9.210 1.00 87.31 99 TYR A CA 1
ATOM 739 C C . TYR A 1 99 ? 8.277 -2.295 -8.531 1.00 87.31 99 TYR A C 1
ATOM 741 O O . TYR A 1 99 ? 8.149 -2.215 -7.310 1.00 87.31 99 TYR A O 1
ATOM 749 N N . LEU A 1 100 ? 7.420 -2.989 -9.291 1.00 86.94 100 LEU A N 1
ATOM 750 C CA . LEU A 1 100 ? 6.270 -3.702 -8.730 1.00 86.94 100 LEU A CA 1
ATOM 751 C C . LEU A 1 100 ? 6.699 -4.725 -7.670 1.00 86.94 100 LEU A C 1
ATOM 753 O O . LEU A 1 100 ? 6.124 -4.769 -6.585 1.00 86.94 100 LEU A O 1
ATOM 757 N N . GLY A 1 101 ? 7.722 -5.528 -7.970 1.00 89.19 101 GLY A N 1
ATOM 758 C CA . GLY A 1 101 ? 8.267 -6.521 -7.048 1.00 89.19 101 GLY A CA 1
ATOM 759 C C . GLY A 1 101 ? 8.784 -5.891 -5.755 1.00 89.19 101 GLY A C 1
ATOM 760 O O . GLY A 1 101 ? 8.478 -6.385 -4.672 1.00 89.19 101 GLY A O 1
ATOM 761 N N . LEU A 1 102 ? 9.503 -4.770 -5.848 1.00 91.06 102 LEU A N 1
ATOM 762 C CA . LEU A 1 102 ? 9.998 -4.029 -4.686 1.00 91.06 102 LEU A CA 1
ATOM 763 C C . LEU A 1 102 ? 8.859 -3.482 -3.822 1.00 91.06 102 LEU A C 1
ATOM 765 O O . LEU A 1 102 ? 8.890 -3.662 -2.604 1.00 91.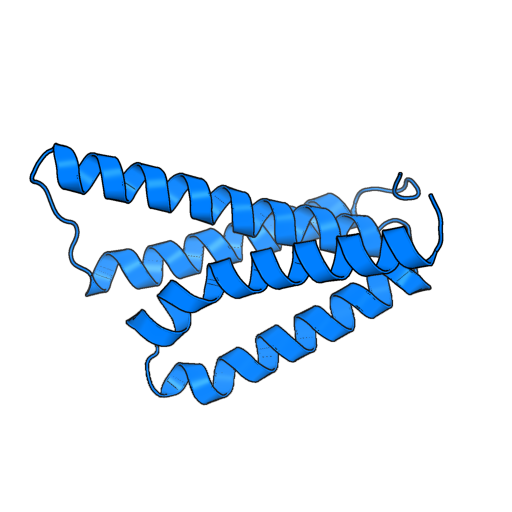06 102 LEU A O 1
ATOM 769 N N . VAL A 1 103 ? 7.839 -2.872 -4.431 1.00 91.50 103 VAL A N 1
ATOM 770 C CA . VAL A 1 103 ? 6.664 -2.361 -3.705 1.00 91.50 103 VAL A CA 1
ATOM 771 C C . VAL A 1 103 ? 5.926 -3.502 -2.997 1.00 91.50 103 VAL A C 1
ATOM 773 O O . VAL A 1 103 ? 5.586 -3.377 -1.821 1.00 91.50 103 VAL A O 1
ATOM 776 N N . GLN A 1 104 ? 5.752 -4.645 -3.663 1.00 91.00 104 GLN A N 1
ATOM 777 C CA . GLN A 1 104 ? 5.087 -5.822 -3.094 1.00 91.00 104 GLN A CA 1
ATOM 778 C C . GLN A 1 104 ? 5.891 -6.464 -1.956 1.00 91.00 104 GLN A C 1
ATOM 780 O O . GLN A 1 104 ? 5.323 -6.858 -0.937 1.00 91.00 104 GLN A O 1
ATOM 785 N N . LEU A 1 105 ? 7.217 -6.546 -2.093 1.00 94.50 105 LEU A N 1
ATOM 786 C CA . LEU A 1 105 ? 8.096 -7.017 -1.022 1.00 94.50 105 LEU A CA 1
ATOM 787 C C . LEU A 1 105 ? 8.057 -6.076 0.183 1.00 94.50 105 LEU A C 1
ATOM 789 O O . LEU A 1 105 ? 8.013 -6.548 1.319 1.00 94.50 105 LEU A O 1
ATOM 793 N N . ALA A 1 106 ? 8.033 -4.764 -0.051 1.00 94.19 106 ALA A N 1
ATOM 794 C CA . ALA A 1 106 ? 7.946 -3.775 1.014 1.00 94.19 106 ALA A CA 1
ATOM 795 C C . ALA A 1 106 ? 6.595 -3.837 1.743 1.00 94.19 106 ALA A C 1
ATOM 797 O O . ALA A 1 106 ? 6.576 -3.818 2.976 1.00 94.19 106 ALA A O 1
ATOM 798 N N . LEU A 1 107 ? 5.489 -4.008 1.006 1.00 93.31 107 LEU A N 1
ATOM 799 C CA . LEU A 1 107 ? 4.168 -4.284 1.574 1.00 93.31 107 LEU A CA 1
ATOM 800 C C . LEU A 1 107 ? 4.205 -5.538 2.453 1.00 93.31 107 LEU A C 1
ATOM 802 O O . LEU A 1 107 ? 3.833 -5.486 3.626 1.00 93.31 107 LEU A O 1
ATOM 806 N N . LEU A 1 108 ? 4.689 -6.660 1.911 1.00 94.88 108 LEU A N 1
ATOM 807 C CA . LEU A 1 108 ? 4.733 -7.938 2.621 1.00 94.88 108 LEU A CA 1
ATOM 808 C C . LEU A 1 108 ? 5.593 -7.851 3.886 1.00 94.88 108 LEU A C 1
ATOM 810 O O . LEU A 1 108 ? 5.171 -8.306 4.953 1.00 94.88 108 LEU A O 1
ATOM 814 N N . ALA A 1 109 ? 6.780 -7.253 3.789 1.00 94.94 109 ALA A N 1
ATOM 815 C CA . ALA A 1 109 ? 7.669 -7.052 4.926 1.00 94.94 109 ALA A CA 1
ATOM 816 C C . ALA A 1 109 ? 7.002 -6.172 5.991 1.00 94.94 109 ALA A C 1
ATOM 818 O O . ALA A 1 109 ? 6.961 -6.556 7.162 1.00 94.94 109 ALA A O 1
ATOM 819 N N . GLY A 1 110 ? 6.416 -5.044 5.584 1.00 94.69 110 GLY A N 1
ATOM 820 C CA . GLY A 1 110 ? 5.708 -4.126 6.470 1.00 94.69 110 GLY A CA 1
ATOM 821 C C . GLY A 1 110 ? 4.543 -4.792 7.200 1.00 94.69 110 GLY A C 1
ATOM 822 O O . GLY A 1 110 ? 4.481 -4.739 8.430 1.00 94.69 110 GLY A O 1
ATOM 823 N N . VAL A 1 111 ? 3.677 -5.507 6.476 1.00 93.00 111 VAL A N 1
ATOM 824 C CA . VAL A 1 111 ? 2.554 -6.259 7.060 1.00 93.00 111 VAL A CA 1
ATOM 825 C C . VAL A 1 111 ? 3.054 -7.327 8.030 1.00 93.00 111 VAL A C 1
ATOM 827 O O . VAL A 1 111 ? 2.535 -7.443 9.139 1.00 93.00 111 VAL A O 1
ATOM 830 N N . THR A 1 112 ? 4.089 -8.082 7.653 1.00 94.19 112 THR A N 1
ATOM 831 C CA . THR A 1 112 ? 4.636 -9.167 8.484 1.00 94.19 112 THR A CA 1
ATOM 832 C C . THR A 1 112 ? 5.258 -8.635 9.773 1.00 94.19 112 THR A C 1
ATOM 834 O O . THR A 1 112 ? 5.074 -9.224 10.839 1.00 94.19 112 THR A O 1
ATOM 837 N N . ILE A 1 113 ? 5.984 -7.517 9.698 1.00 93.12 113 ILE A N 1
ATOM 838 C CA . ILE A 1 113 ? 6.557 -6.847 10.869 1.00 93.12 113 ILE A CA 1
ATOM 839 C C . ILE A 1 113 ? 5.431 -6.281 11.738 1.00 93.12 113 ILE A C 1
ATOM 841 O O . ILE A 1 113 ? 5.409 -6.524 12.944 1.00 93.12 113 ILE A O 1
ATOM 845 N N . GLY A 1 114 ? 4.461 -5.593 11.133 1.00 91.06 114 GLY A N 1
ATOM 846 C CA . GLY A 1 114 ? 3.340 -4.977 11.838 1.00 91.06 114 GLY A CA 1
ATOM 847 C C . GLY A 1 114 ? 2.446 -5.982 12.556 1.00 91.06 114 GLY A C 1
ATOM 848 O O . GLY A 1 114 ? 2.095 -5.769 13.714 1.00 91.06 114 GLY A O 1
ATOM 849 N N . ALA A 1 115 ? 2.185 -7.137 11.943 1.00 89.62 115 ALA A N 1
ATOM 850 C CA . ALA A 1 115 ? 1.430 -8.225 12.562 1.00 89.62 115 ALA A CA 1
ATOM 851 C C . ALA A 1 115 ? 2.113 -8.802 13.819 1.00 89.62 115 ALA A C 1
ATOM 853 O O . ALA A 1 115 ? 1.457 -9.414 14.663 1.00 89.62 115 ALA A O 1
ATOM 854 N N . ARG A 1 116 ? 3.428 -8.608 13.976 1.00 91.06 116 ARG A N 1
ATOM 855 C CA . ARG A 1 116 ? 4.175 -9.028 15.172 1.00 91.06 116 ARG A CA 1
ATOM 856 C C . ARG A 1 116 ? 4.157 -7.975 16.282 1.00 91.06 116 ARG A C 1
ATOM 858 O O . ARG A 1 116 ? 4.542 -8.283 17.413 1.00 91.06 116 ARG A O 1
ATOM 865 N N . VAL A 1 117 ? 3.700 -6.753 16.003 1.00 89.69 117 VAL A N 1
ATOM 866 C CA . VAL A 1 117 ? 3.623 -5.680 16.999 1.00 89.69 117 VAL A CA 1
ATOM 867 C C . VAL A 1 117 ? 2.407 -5.897 17.898 1.00 89.69 117 VAL A C 1
ATOM 869 O O . VAL A 1 117 ? 1.258 -5.807 17.477 1.00 89.69 117 VAL A O 1
ATOM 872 N N . ARG A 1 118 ? 2.665 -6.170 19.182 1.00 78.62 118 ARG A N 1
ATOM 873 C CA . ARG A 1 118 ? 1.622 -6.477 20.182 1.00 78.62 118 ARG A CA 1
ATOM 874 C C . ARG A 1 118 ? 0.984 -5.250 20.836 1.00 78.62 118 ARG A C 1
ATOM 876 O O . ARG A 1 118 ? 0.034 -5.391 21.598 1.00 78.62 118 ARG A O 1
ATOM 883 N N . ARG A 1 119 ? 1.528 -4.055 20.604 1.00 74.88 119 ARG A N 1
ATOM 884 C CA . ARG A 1 119 ? 1.042 -2.816 21.227 1.00 74.88 119 ARG A CA 1
ATOM 885 C C . ARG A 1 119 ? -0.136 -2.251 20.444 1.00 74.88 119 ARG A C 1
ATOM 887 O O . ARG A 1 119 ? -0.187 -2.385 19.223 1.00 74.88 119 ARG A O 1
ATOM 894 N N . ALA A 1 120 ? -1.043 -1.568 21.139 1.00 66.94 120 ALA A N 1
ATOM 895 C CA . ALA A 1 120 ? -2.014 -0.712 20.473 1.00 66.94 120 ALA A CA 1
ATOM 896 C C . ALA A 1 120 ? -1.266 0.355 19.642 1.00 66.94 120 ALA A C 1
ATOM 898 O O . ALA A 1 120 ? -0.208 0.821 20.080 1.00 66.94 120 ALA A O 1
ATOM 899 N N . PRO A 1 121 ? -1.746 0.691 18.435 1.00 66.00 121 PRO A N 1
ATOM 900 C CA . PRO A 1 121 ? -1.176 1.783 17.650 1.00 66.00 121 PRO A CA 1
ATOM 901 C C . PRO A 1 121 ? -1.300 3.120 18.414 1.00 66.00 121 PRO A C 1
ATOM 903 O O . PRO A 1 121 ? -2.241 3.257 19.203 1.00 66.00 121 PRO A O 1
ATOM 906 N N . PRO A 1 122 ? -0.367 4.070 18.209 1.00 62.75 122 PRO A N 1
ATOM 907 C CA . PRO A 1 122 ? -0.426 5.411 18.795 1.00 62.75 122 PRO A CA 1
ATOM 908 C C . PRO A 1 122 ? -1.641 6.227 18.321 1.00 62.75 122 PRO A C 1
ATOM 910 O O . PRO A 1 122 ? -2.177 5.947 17.220 1.00 62.75 122 PRO A O 1
#

Secondary structure (DSSP, 8-state):
--HHHHHHHHHHHHHHHHHHHHHHIIIIIGGGHHHHHHHHHHHHHHHHHHHHHT-HHHHHHHHHHHHHHHHHHHHHHHHHHHHHHHT----HHHHHHHHHHHHHHHHHHHHHHHHT--SPP-